Protein AF-A0ABD3VJQ9-F1 (afdb_monomer_lite)

pLDDT: mean 85.64, std 12.59, range [41.03, 98.06]

Sequence (140 aa):
LSIGPHVCVPGYRVQIVRMGDYFWTMSSTAHELGHNLGAVHDGEGDATDCKAEDQFIMSPALPVSIEGKAYSRNPWLFSNCSVNAFKSTLRDKDCVTKTPNFAPHELDEFNKFVSRLPGEKYSASVQCHLINGPGSRYCE

Structure (mmCIF, N/CA/C/O backbone):
data_AF-A0ABD3VJQ9-F1
#
_entry.id   AF-A0ABD3VJQ9-F1
#
loop_
_atom_site.group_PDB
_atom_site.id
_atom_site.type_symbol
_atom_site.label_atom_id
_atom_site.label_alt_id
_atom_site.label_comp_id
_atom_site.label_asym_id
_atom_site.label_entity_id
_atom_site.label_seq_id
_atom_site.pdbx_PDB_ins_code
_atom_site.Cartn_x
_atom_site.Cartn_y
_atom_site.Cartn_z
_atom_site.occupancy
_atom_site.B_iso_or_equiv
_atom_site.auth_seq_id
_atom_site.auth_comp_id
_atom_site.auth_asym_id
_atom_site.auth_atom_id
_atom_site.pdbx_PDB_model_num
ATOM 1 N N . LEU A 1 1 ? -13.796 -1.308 -8.402 1.00 45.56 1 LEU A N 1
ATOM 2 C CA . LEU A 1 1 ? -15.084 -1.832 -7.890 1.00 45.56 1 LEU A CA 1
ATOM 3 C C . LEU A 1 1 ? -14.770 -2.240 -6.466 1.00 45.56 1 LEU A C 1
ATOM 5 O O . LEU A 1 1 ? -14.271 -3.336 -6.271 1.00 45.56 1 LEU A O 1
ATOM 9 N N . SER A 1 2 ? -14.887 -1.296 -5.531 1.00 51.72 2 SER A N 1
ATOM 10 C CA . SER A 1 2 ? -14.475 -1.509 -4.143 1.00 51.72 2 SER A CA 1
ATOM 11 C C . SER A 1 2 ? -15.606 -2.226 -3.414 1.00 51.72 2 SER A C 1
ATOM 13 O O . SER A 1 2 ? -16.731 -1.733 -3.333 1.00 51.72 2 SER A O 1
ATOM 15 N N . ILE A 1 3 ? -15.320 -3.451 -2.995 1.00 61.88 3 ILE A N 1
ATOM 16 C CA . ILE A 1 3 ? -16.187 -4.304 -2.186 1.00 61.88 3 ILE A CA 1
ATOM 17 C C . ILE A 1 3 ? -15.573 -4.218 -0.784 1.00 61.88 3 ILE A C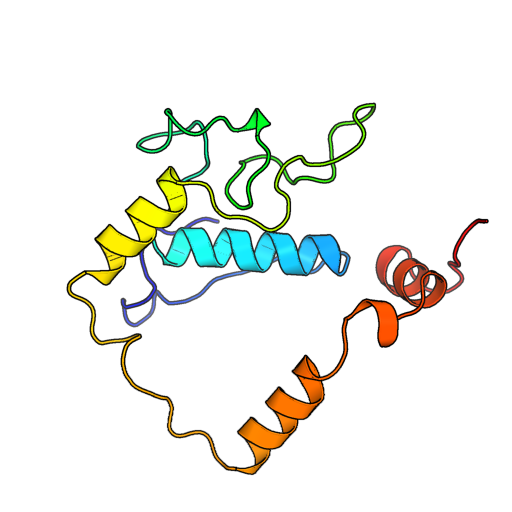 1
ATOM 19 O O . ILE A 1 3 ? -14.350 -4.248 -0.692 1.00 61.88 3 ILE A O 1
ATOM 23 N N . GLY A 1 4 ? -16.380 -4.018 0.263 1.00 69.25 4 GLY A N 1
ATOM 24 C CA . GLY A 1 4 ? -15.934 -3.655 1.620 1.00 69.25 4 GLY A CA 1
ATOM 25 C C . GLY A 1 4 ? -14.967 -4.640 2.315 1.00 69.25 4 GLY A C 1
ATOM 26 O O . GLY A 1 4 ? -14.229 -5.384 1.674 1.00 69.25 4 GLY A O 1
ATOM 27 N N . PRO A 1 5 ? -14.911 -4.684 3.659 1.00 86.00 5 PRO A N 1
ATOM 28 C CA . PRO A 1 5 ? -13.920 -5.510 4.345 1.00 86.00 5 PRO A CA 1
ATOM 29 C C . PRO A 1 5 ? -14.174 -7.010 4.122 1.00 86.00 5 PRO A C 1
ATOM 31 O O . PRO A 1 5 ? -15.018 -7.624 4.781 1.00 86.00 5 PRO A O 1
ATOM 34 N N . HIS A 1 6 ? -13.414 -7.623 3.212 1.00 89.31 6 HIS A N 1
ATOM 35 C CA . HIS A 1 6 ? -13.583 -9.024 2.817 1.00 89.31 6 HIS A CA 1
ATOM 36 C C . HIS A 1 6 ? -12.327 -9.882 2.980 1.00 89.31 6 HIS A C 1
ATOM 38 O O . HIS A 1 6 ? -12.355 -11.068 2.647 1.00 89.31 6 HIS A O 1
ATOM 44 N N . VAL A 1 7 ? -11.255 -9.346 3.578 1.00 90.94 7 VAL A N 1
ATOM 45 C CA . VAL A 1 7 ? -9.980 -10.063 3.780 1.00 90.94 7 VAL A CA 1
ATOM 46 C C . VAL A 1 7 ? -10.141 -11.455 4.418 1.00 90.94 7 VAL A C 1
ATOM 48 O O . VAL A 1 7 ? -9.449 -12.394 4.028 1.00 90.94 7 VAL A O 1
ATOM 51 N N . CYS A 1 8 ? -11.103 -11.624 5.335 1.00 91.00 8 CYS A N 1
ATOM 52 C CA . CYS A 1 8 ? -11.402 -12.899 6.001 1.00 91.00 8 CYS A CA 1
ATOM 53 C C . CYS A 1 8 ? -12.744 -13.525 5.600 1.00 91.00 8 CYS A C 1
ATOM 55 O O . CYS A 1 8 ? -13.241 -14.395 6.313 1.00 91.00 8 CYS A O 1
ATOM 57 N N . VAL A 1 9 ? -13.354 -13.093 4.494 1.00 89.81 9 VAL A N 1
ATOM 58 C CA . VAL A 1 9 ? -14.633 -13.637 4.021 1.00 89.81 9 VAL A CA 1
ATOM 59 C C . VAL A 1 9 ? -14.362 -14.627 2.879 1.00 89.81 9 VAL A C 1
ATOM 61 O O . VAL A 1 9 ? -13.926 -14.216 1.796 1.00 89.81 9 VAL A O 1
ATOM 64 N N . PRO A 1 10 ? -14.600 -15.940 3.078 1.00 86.44 10 PRO A N 1
ATOM 65 C CA . PRO A 1 10 ? -14.459 -16.924 2.009 1.00 86.44 10 PRO A CA 1
ATOM 66 C C . PRO A 1 10 ? -15.307 -16.542 0.789 1.00 86.44 10 PRO A C 1
ATOM 68 O O . PRO A 1 10 ? -16.459 -16.146 0.930 1.00 86.44 10 PRO A O 1
ATOM 71 N N . GLY A 1 11 ? -14.729 -16.635 -0.410 1.00 85.00 11 GLY A N 1
ATOM 72 C CA . GLY A 1 11 ? -15.394 -16.259 -1.666 1.00 85.00 11 GLY A CA 1
ATOM 73 C C . GLY A 1 11 ? -15.330 -14.769 -2.029 1.00 85.00 11 GLY A C 1
ATOM 74 O O . GLY A 1 11 ? -15.541 -14.446 -3.191 1.00 85.00 11 GLY A O 1
ATOM 75 N N . TYR A 1 12 ? -14.965 -13.885 -1.091 1.00 85.25 12 TYR A N 1
ATOM 76 C CA . TYR A 1 12 ? -14.917 -12.429 -1.318 1.00 85.25 12 TYR A CA 1
ATOM 77 C C . TYR A 1 12 ? -13.538 -11.797 -1.068 1.00 85.25 12 TYR A C 1
ATOM 79 O O . TYR A 1 12 ? -13.358 -10.608 -1.297 1.00 85.25 12 TYR A O 1
ATOM 87 N N . ARG A 1 13 ? -12.533 -12.589 -0.667 1.00 85.81 13 ARG A N 1
ATOM 88 C CA . ARG A 1 13 ? -11.124 -12.174 -0.500 1.00 85.81 13 ARG A CA 1
ATOM 89 C C . ARG A 1 13 ? -10.384 -11.933 -1.832 1.00 85.81 13 ARG A C 1
ATOM 91 O O . ARG A 1 13 ? -9.324 -12.506 -2.072 1.00 85.81 13 ARG A O 1
ATOM 98 N N . VAL A 1 14 ? -10.965 -11.140 -2.729 1.00 87.25 14 VAL A N 1
ATOM 99 C CA . VAL A 1 14 ? -10.465 -10.892 -4.092 1.00 87.25 14 VAL A CA 1
ATOM 100 C C . VAL A 1 14 ? -10.437 -9.392 -4.364 1.00 87.25 14 VAL A C 1
ATOM 102 O O . VAL A 1 14 ? -11.312 -8.663 -3.915 1.00 87.25 14 VAL A O 1
ATOM 105 N N . GLN A 1 15 ? -9.424 -8.946 -5.105 1.00 87.56 15 GLN A N 1
ATOM 106 C CA . GLN A 1 15 ? -9.279 -7.582 -5.613 1.00 87.56 15 GLN A CA 1
ATOM 107 C C . GLN A 1 15 ? -8.954 -7.653 -7.099 1.00 87.56 15 GLN A C 1
ATOM 109 O O . GLN A 1 15 ? -8.293 -8.594 -7.542 1.00 87.56 15 GLN A O 1
ATOM 114 N N . ILE A 1 16 ? -9.393 -6.660 -7.868 1.00 87.62 16 ILE A N 1
ATOM 115 C CA . ILE A 1 16 ? -9.064 -6.547 -9.290 1.00 87.62 16 ILE A CA 1
ATOM 116 C C . ILE A 1 16 ? -8.439 -5.182 -9.516 1.00 87.62 16 ILE A C 1
ATOM 118 O O . ILE A 1 16 ? -9.068 -4.156 -9.273 1.00 87.62 16 ILE A O 1
ATOM 122 N N . VAL A 1 17 ? -7.217 -5.186 -10.038 1.00 88.44 17 VAL A N 1
ATOM 123 C CA . VAL A 1 17 ? -6.470 -3.976 -10.371 1.00 88.44 17 VAL A CA 1
ATOM 124 C C . VAL A 1 17 ? -6.258 -3.945 -11.876 1.00 88.44 17 VAL A C 1
ATOM 126 O O . VAL A 1 17 ? -5.904 -4.951 -12.493 1.00 88.44 17 VAL A O 1
ATOM 129 N N . ARG A 1 18 ? -6.465 -2.777 -12.485 1.00 84.75 18 ARG A N 1
ATOM 130 C CA . ARG A 1 18 ? -6.042 -2.546 -13.866 1.00 84.75 18 ARG A CA 1
ATOM 131 C C . ARG A 1 18 ? -4.528 -2.358 -13.877 1.00 84.75 18 ARG A C 1
ATOM 133 O O . ARG A 1 18 ? -4.030 -1.422 -13.258 1.00 84.75 18 ARG A O 1
ATOM 140 N N . MET A 1 19 ? -3.824 -3.210 -14.617 1.00 79.38 19 MET A N 1
ATOM 141 C CA . MET A 1 19 ? -2.393 -3.033 -14.849 1.00 79.38 19 MET A CA 1
ATOM 142 C C . MET A 1 19 ? -2.157 -1.755 -15.665 1.00 79.38 19 MET A C 1
ATOM 144 O O . MET A 1 19 ? -2.736 -1.585 -16.739 1.00 79.38 19 MET A O 1
ATOM 148 N N . GLY A 1 20 ? -1.338 -0.863 -15.120 1.00 76.69 20 GLY A N 1
ATOM 149 C CA . GLY A 1 20 ? -0.828 0.342 -15.771 1.00 76.69 20 GLY A CA 1
ATOM 150 C C . GLY A 1 20 ? 0.695 0.355 -15.691 1.00 76.69 20 GLY A C 1
ATOM 151 O O . GLY A 1 20 ? 1.327 -0.701 -15.740 1.00 76.69 20 GLY A O 1
ATOM 152 N N . ASP A 1 21 ? 1.294 1.529 -15.501 1.00 77.06 21 ASP A N 1
ATOM 153 C CA . ASP A 1 21 ? 2.711 1.607 -15.148 1.00 77.06 21 ASP A CA 1
ATOM 154 C C . ASP A 1 21 ? 3.018 0.966 -13.780 1.00 77.06 21 ASP A C 1
ATOM 156 O O . ASP A 1 21 ? 2.114 0.589 -13.027 1.00 77.06 21 ASP A O 1
ATOM 160 N N . TYR A 1 22 ? 4.303 0.807 -13.446 1.00 75.25 22 TYR A N 1
ATOM 161 C CA . TYR A 1 22 ? 4.707 0.210 -12.168 1.00 75.25 22 TYR A CA 1
ATOM 162 C C . TYR A 1 22 ? 4.200 0.987 -10.956 1.00 75.25 22 TYR A C 1
ATOM 164 O O . TYR A 1 22 ? 3.750 0.370 -9.990 1.00 75.25 22 TYR A O 1
ATOM 172 N N . PHE A 1 23 ? 4.283 2.318 -10.992 1.00 76.69 23 PHE A N 1
ATOM 173 C CA . PHE A 1 23 ? 3.858 3.160 -9.883 1.00 76.69 23 PHE A CA 1
ATOM 174 C C . PHE A 1 23 ? 2.343 3.042 -9.696 1.00 76.69 23 PHE A C 1
ATOM 176 O O . PHE A 1 23 ? 1.876 2.770 -8.592 1.00 76.69 23 PHE A O 1
ATOM 183 N N . TRP A 1 24 ? 1.590 3.179 -10.785 1.00 80.50 24 TRP A N 1
ATOM 184 C CA . TRP A 1 24 ? 0.146 3.035 -10.848 1.00 80.50 24 TRP A CA 1
ATOM 185 C C . TRP A 1 24 ? -0.280 1.673 -10.327 1.00 80.50 24 TRP A C 1
ATOM 187 O O . TRP A 1 24 ? -1.073 1.581 -9.399 1.00 80.50 24 TRP A O 1
ATOM 197 N N . THR A 1 25 ? 0.292 0.602 -10.875 1.00 85.69 25 THR A N 1
ATOM 198 C CA . THR A 1 25 ? -0.078 -0.765 -10.505 1.00 85.69 25 THR A CA 1
ATOM 199 C C . THR A 1 25 ? 0.214 -1.024 -9.030 1.00 85.69 25 THR A C 1
ATOM 201 O O . THR A 1 25 ? -0.633 -1.583 -8.337 1.00 85.69 25 THR A O 1
ATOM 204 N N . MET A 1 26 ? 1.367 -0.583 -8.517 1.00 86.12 26 MET A N 1
ATOM 205 C CA . MET A 1 26 ? 1.722 -0.748 -7.105 1.00 86.12 26 MET A CA 1
ATOM 206 C C . MET A 1 26 ? 0.803 0.067 -6.187 1.00 86.12 26 MET A C 1
ATOM 208 O O . MET A 1 26 ? 0.289 -0.469 -5.206 1.00 86.12 26 MET A O 1
ATOM 212 N N . SER A 1 27 ? 0.556 1.333 -6.530 1.00 86.56 27 SER A N 1
ATOM 213 C CA . SER A 1 27 ? -0.301 2.239 -5.763 1.00 86.56 27 SER A CA 1
ATOM 214 C C . SER A 1 27 ? -1.753 1.756 -5.748 1.00 86.56 27 SER A C 1
ATOM 216 O O . SER A 1 27 ? -2.324 1.589 -4.673 1.00 86.56 27 SER A O 1
ATOM 218 N N . SER A 1 28 ? -2.322 1.412 -6.908 1.00 89.38 28 SER A N 1
ATOM 219 C CA . SER A 1 28 ? -3.672 0.851 -7.007 1.00 89.38 28 SER A CA 1
ATOM 220 C C . SER A 1 28 ? -3.787 -0.500 -6.301 1.00 89.38 28 SER A C 1
ATOM 222 O O . SER A 1 28 ? -4.786 -0.750 -5.642 1.00 89.38 28 SER A O 1
ATOM 224 N N . THR A 1 29 ? -2.770 -1.365 -6.360 1.00 91.75 29 THR A N 1
ATOM 225 C CA . THR A 1 29 ? -2.806 -2.639 -5.619 1.00 91.75 29 THR A CA 1
ATOM 226 C C . THR A 1 29 ? -2.847 -2.413 -4.111 1.00 91.75 29 THR A C 1
ATOM 228 O O . THR A 1 29 ? -3.633 -3.059 -3.419 1.00 91.75 29 THR A O 1
ATOM 231 N N . ALA A 1 30 ? -2.042 -1.482 -3.593 1.00 93.81 30 ALA A N 1
ATOM 232 C CA . ALA A 1 30 ? -2.075 -1.125 -2.178 1.00 93.81 30 ALA A CA 1
ATOM 233 C C . ALA A 1 30 ? -3.417 -0.487 -1.773 1.00 93.81 30 ALA A C 1
ATOM 235 O O . ALA A 1 30 ? -3.947 -0.817 -0.714 1.00 93.81 30 ALA A O 1
ATOM 236 N N . HIS A 1 31 ? -3.977 0.372 -2.628 1.00 94.12 31 HIS A N 1
ATOM 237 C CA . HIS A 1 31 ? -5.272 1.025 -2.432 1.00 94.12 31 HIS A CA 1
ATOM 238 C C . HIS A 1 31 ? -6.417 0.009 -2.332 1.00 94.12 31 HIS A C 1
ATOM 240 O O . HIS A 1 31 ? -7.142 -0.037 -1.340 1.00 94.12 31 HIS A O 1
ATOM 246 N N . GLU A 1 32 ? -6.530 -0.881 -3.317 1.00 93.12 32 GLU A N 1
ATOM 247 C CA . GLU A 1 32 ? -7.563 -1.917 -3.326 1.00 93.12 32 GLU A CA 1
ATOM 248 C C . GLU A 1 32 ? -7.376 -2.893 -2.148 1.00 93.12 32 GLU A C 1
ATOM 250 O O . GLU A 1 32 ? -8.337 -3.269 -1.476 1.00 93.12 32 GLU A O 1
ATOM 255 N N . LEU A 1 33 ? -6.134 -3.243 -1.787 1.00 94.19 33 LEU A N 1
ATOM 256 C CA . LEU A 1 33 ? -5.880 -4.020 -0.569 1.00 94.19 33 LEU A CA 1
ATOM 257 C C . LEU A 1 33 ? -6.354 -3.286 0.700 1.00 94.19 33 LEU A C 1
ATOM 259 O O . LEU A 1 33 ? -6.899 -3.931 1.597 1.00 94.19 33 LEU A O 1
ATOM 263 N N . GLY A 1 34 ? -6.202 -1.961 0.763 1.00 95.25 34 GLY A N 1
ATOM 264 C CA . GLY A 1 34 ? -6.727 -1.128 1.844 1.00 95.25 34 GLY A CA 1
ATOM 265 C C . GLY A 1 34 ? -8.246 -1.247 1.992 1.00 95.25 34 GLY A C 1
ATOM 266 O O . GLY A 1 34 ? -8.740 -1.448 3.104 1.00 95.25 34 GLY A O 1
ATOM 267 N N . HIS A 1 35 ? -8.990 -1.251 0.885 1.00 94.88 35 HIS A N 1
ATOM 268 C CA . HIS A 1 35 ? -10.431 -1.519 0.918 1.00 94.88 35 HIS A CA 1
ATOM 269 C C . HIS A 1 35 ? -10.770 -2.907 1.475 1.00 94.88 35 HIS A C 1
ATOM 271 O O . HIS A 1 35 ? -11.656 -3.033 2.320 1.00 94.88 35 HIS A O 1
ATOM 277 N N . ASN A 1 36 ? -10.007 -3.942 1.106 1.00 92.81 36 ASN A N 1
ATOM 278 C CA . ASN A 1 36 ? -10.191 -5.292 1.664 1.00 92.81 36 ASN A CA 1
ATOM 279 C C . ASN A 1 36 ? -10.000 -5.356 3.184 1.00 92.81 36 ASN A C 1
ATOM 281 O O . ASN A 1 36 ? -10.585 -6.213 3.854 1.00 92.81 36 ASN A O 1
ATOM 285 N N . LEU A 1 37 ? -9.144 -4.477 3.706 1.00 94.31 37 LEU A N 1
ATOM 286 C CA . LEU A 1 37 ? -8.854 -4.310 5.126 1.00 94.31 37 LEU A CA 1
ATOM 287 C C . LEU A 1 37 ? -9.822 -3.329 5.814 1.00 94.31 37 LEU A C 1
ATOM 289 O O . LEU A 1 37 ? -9.690 -3.076 7.010 1.00 94.31 37 LEU A O 1
ATOM 293 N N . GLY A 1 38 ? -10.817 -2.817 5.086 1.00 93.69 38 GLY A N 1
ATOM 294 C CA . GLY A 1 38 ? -11.922 -2.020 5.611 1.00 93.69 38 GLY A CA 1
ATOM 295 C C . GLY A 1 38 ? -11.722 -0.511 5.583 1.00 93.69 38 GLY A C 1
ATOM 296 O O . GLY A 1 38 ? -12.567 0.195 6.125 1.00 93.69 38 GLY A O 1
ATOM 297 N N . ALA A 1 39 ? -10.649 0.006 4.976 1.00 95.81 39 ALA A N 1
ATOM 298 C CA . ALA A 1 39 ? -10.545 1.447 4.761 1.00 95.81 39 ALA A CA 1
ATOM 299 C C . ALA A 1 39 ? -11.522 1.914 3.673 1.00 95.81 39 ALA A C 1
ATOM 301 O O . ALA A 1 39 ? -11.739 1.234 2.668 1.00 95.81 39 ALA A O 1
ATOM 302 N N . VAL A 1 40 ? -12.078 3.105 3.866 1.00 95.31 40 VAL A N 1
ATOM 303 C CA . VAL A 1 40 ? -12.768 3.879 2.826 1.00 95.31 40 VAL A CA 1
ATOM 304 C C . VAL A 1 40 ? -11.809 4.929 2.265 1.00 95.31 40 VAL A C 1
ATOM 306 O O . VAL A 1 40 ? -10.680 5.044 2.749 1.00 95.31 40 VAL A O 1
ATOM 309 N N . HIS A 1 41 ? -12.225 5.671 1.238 1.00 95.56 41 HIS A N 1
ATOM 310 C CA . HIS A 1 41 ? -11.400 6.767 0.746 1.00 95.56 41 HIS A CA 1
ATOM 311 C C . HIS A 1 41 ? -11.186 7.833 1.826 1.00 95.56 41 HIS A C 1
ATOM 313 O O . HIS A 1 41 ? -12.111 8.175 2.565 1.00 95.56 41 HIS A O 1
ATOM 319 N N . ASP A 1 42 ? -9.982 8.398 1.880 1.00 95.56 42 ASP A N 1
ATOM 320 C CA . ASP A 1 42 ? -9.717 9.575 2.705 1.00 95.56 42 ASP A CA 1
ATOM 321 C C . ASP A 1 42 ? -10.597 10.744 2.230 1.00 95.56 42 ASP A C 1
ATOM 323 O O . ASP A 1 42 ? -10.658 11.047 1.037 1.00 95.56 42 ASP A O 1
ATOM 327 N N . GLY A 1 43 ? -11.284 11.401 3.164 1.00 94.81 43 GLY A N 1
ATOM 328 C CA . GLY A 1 43 ? -12.199 12.513 2.904 1.00 94.81 43 GLY A CA 1
ATOM 329 C C . GLY A 1 43 ? -13.658 12.087 2.738 1.00 94.81 43 GLY A C 1
ATOM 330 O O . GLY A 1 43 ? -14.520 12.947 2.563 1.00 94.81 43 GLY A O 1
ATOM 331 N N . GLU A 1 44 ? -13.956 10.789 2.829 1.00 93.50 44 GLU A N 1
ATOM 332 C CA . GLU A 1 44 ? -15.298 10.227 2.664 1.00 93.50 44 GLU A CA 1
ATOM 333 C C . GLU A 1 44 ? -15.730 9.402 3.888 1.00 93.50 44 GLU A C 1
ATOM 335 O O . GLU A 1 44 ? -14.907 8.815 4.590 1.00 93.50 44 GLU A O 1
ATOM 340 N N . GLY A 1 45 ? -17.044 9.322 4.133 1.00 90.75 45 GLY A N 1
ATOM 341 C CA . GLY A 1 45 ? -17.636 8.439 5.148 1.00 90.75 45 GLY A CA 1
ATOM 342 C C . GLY A 1 45 ? -17.031 8.609 6.546 1.00 90.75 45 GLY A C 1
ATOM 343 O O . GLY A 1 45 ? -17.008 9.709 7.089 1.00 90.75 45 GLY A O 1
ATOM 344 N N . ASP A 1 46 ? -16.524 7.514 7.113 1.00 91.75 46 ASP A N 1
ATOM 345 C CA . ASP A 1 46 ? -15.887 7.494 8.439 1.00 91.75 46 ASP A CA 1
ATOM 346 C C . ASP A 1 46 ? -14.442 8.043 8.434 1.00 91.75 46 ASP A C 1
ATOM 348 O O . ASP A 1 46 ? -13.787 8.087 9.476 1.00 91.75 46 ASP A O 1
ATOM 352 N N . ALA A 1 47 ? -13.918 8.455 7.273 1.00 96.12 47 ALA A N 1
ATOM 353 C CA . ALA A 1 47 ? -12.565 8.984 7.094 1.00 96.12 47 ALA A CA 1
ATOM 354 C C . ALA A 1 47 ? -12.538 10.486 6.748 1.00 96.12 47 ALA A C 1
ATOM 356 O O . ALA A 1 47 ? -11.550 10.971 6.197 1.00 96.12 47 ALA A O 1
ATOM 357 N N . THR A 1 48 ? -13.580 11.253 7.095 1.00 95.56 48 THR A N 1
ATOM 358 C CA . THR A 1 48 ? -13.656 12.708 6.833 1.00 95.56 48 THR A CA 1
ATOM 359 C C . THR A 1 48 ? -12.556 13.526 7.512 1.00 95.56 48 THR A C 1
ATOM 361 O O . THR A 1 48 ? -12.214 14.606 7.035 1.00 95.56 48 THR A O 1
ATOM 364 N N . ASP A 1 49 ? -11.985 13.021 8.609 1.00 96.75 49 ASP A N 1
ATOM 365 C CA . ASP A 1 49 ? -10.886 13.682 9.327 1.00 96.75 49 ASP A CA 1
ATOM 366 C C . ASP A 1 49 ? -9.543 13.583 8.580 1.00 96.75 49 ASP A C 1
ATOM 368 O O . ASP A 1 49 ? -8.631 14.376 8.828 1.00 96.75 49 ASP A O 1
ATOM 372 N N . CYS A 1 50 ? -9.411 12.626 7.656 1.00 96.19 50 CYS A N 1
ATOM 373 C CA . CYS A 1 50 ? -8.243 12.472 6.797 1.00 96.19 50 CYS A CA 1
ATOM 374 C C . CYS A 1 50 ? -8.542 13.090 5.437 1.00 96.19 50 CYS A C 1
ATOM 376 O O . CYS A 1 50 ? -9.408 12.618 4.718 1.00 96.19 50 CYS A O 1
ATOM 378 N N . LYS A 1 51 ? -7.844 14.163 5.070 1.00 92.62 51 LYS A N 1
ATOM 379 C CA . LYS A 1 51 ? -8.147 14.922 3.854 1.00 92.62 51 LYS A CA 1
ATOM 380 C C . LYS A 1 51 ? -7.675 14.192 2.599 1.00 92.62 51 LYS A C 1
ATOM 382 O O . LYS A 1 51 ? -6.523 13.760 2.533 1.00 92.62 51 LYS A O 1
ATOM 387 N N . ALA A 1 52 ? -8.517 14.147 1.567 1.00 90.44 52 ALA A N 1
ATOM 388 C CA . ALA A 1 52 ? -8.156 13.597 0.259 1.00 90.44 52 ALA A CA 1
ATOM 389 C C . ALA A 1 52 ? -6.911 14.289 -0.333 1.00 90.44 52 ALA A C 1
ATOM 391 O O . ALA A 1 52 ? -6.067 13.644 -0.963 1.00 90.44 52 ALA A O 1
ATOM 392 N N . GLU A 1 53 ? -6.761 15.595 -0.083 1.00 87.50 53 GLU A N 1
ATOM 393 C CA . GLU A 1 53 ? -5.664 16.432 -0.581 1.00 87.50 53 GLU A CA 1
ATOM 394 C C . GLU A 1 53 ? -4.311 16.134 0.078 1.00 87.50 53 GLU A C 1
ATOM 396 O O . GLU A 1 53 ? -3.280 16.589 -0.422 1.00 87.50 53 GLU A O 1
ATOM 401 N N . ASP A 1 54 ? -4.287 15.369 1.173 1.00 89.12 54 ASP A N 1
ATOM 402 C CA . ASP A 1 54 ? -3.035 14.895 1.766 1.00 89.12 54 ASP A CA 1
ATOM 403 C C . ASP A 1 54 ? -2.447 13.699 0.999 1.00 89.12 54 ASP A C 1
ATOM 405 O O . ASP A 1 54 ? -1.295 13.330 1.237 1.00 89.12 54 ASP A O 1
ATOM 409 N N . GLN A 1 55 ? -3.188 13.146 0.028 1.00 88.88 55 GLN A N 1
ATOM 410 C CA . GLN A 1 55 ? -2.697 12.196 -0.980 1.00 88.88 55 GLN A CA 1
ATOM 411 C C . GLN A 1 55 ? -1.995 10.965 -0.382 1.00 88.88 55 GLN A C 1
ATOM 413 O O . GLN A 1 55 ? -0.969 10.519 -0.904 1.00 88.88 55 GLN A O 1
ATOM 418 N N . PHE A 1 56 ? -2.549 10.436 0.714 1.00 92.62 56 PHE A N 1
ATOM 419 C CA . PHE A 1 56 ? -2.243 9.095 1.218 1.00 92.62 56 PHE A CA 1
ATOM 420 C C . PHE A 1 56 ? -2.758 8.023 0.243 1.00 92.62 56 PHE A C 1
ATOM 422 O O . PHE A 1 56 ? -3.516 8.322 -0.680 1.00 92.62 56 PHE A O 1
ATOM 429 N N . ILE A 1 57 ? -2.369 6.762 0.454 1.00 93.44 57 ILE A N 1
ATOM 430 C CA . ILE A 1 57 ? -2.725 5.638 -0.431 1.00 93.44 57 ILE A CA 1
ATOM 431 C C . ILE A 1 57 ? -4.239 5.534 -0.669 1.00 93.44 57 ILE A C 1
ATOM 433 O O . ILE A 1 57 ? -4.636 5.216 -1.786 1.00 93.44 57 ILE A O 1
ATOM 437 N N . MET A 1 58 ? -5.078 5.826 0.333 1.00 94.25 58 MET A N 1
ATOM 438 C CA . MET A 1 58 ? -6.543 5.759 0.213 1.00 94.25 58 MET A CA 1
ATOM 439 C C . MET A 1 58 ? -7.186 7.057 -0.295 1.00 94.25 58 MET A C 1
ATOM 441 O O . MET A 1 58 ? -8.407 7.176 -0.267 1.00 94.25 58 MET A O 1
ATOM 445 N N . SER A 1 59 ? -6.416 8.033 -0.783 1.00 92.69 59 SER A N 1
ATOM 446 C CA . SER A 1 59 ? -6.999 9.187 -1.473 1.00 92.69 59 SER A CA 1
ATOM 447 C C . SER A 1 59 ? -7.808 8.718 -2.697 1.00 92.69 59 SER A C 1
ATOM 449 O O . SER A 1 59 ? -7.338 7.842 -3.429 1.00 92.69 59 SER A O 1
ATOM 451 N N . PRO A 1 60 ? -9.006 9.281 -2.955 1.00 89.25 60 PRO A N 1
ATOM 452 C CA . PRO A 1 60 ? -9.847 8.887 -4.091 1.00 89.25 60 PRO A CA 1
ATOM 453 C C . PRO A 1 60 ? -9.226 9.263 -5.446 1.00 89.25 60 PRO A C 1
ATOM 455 O O . PRO A 1 60 ? -9.599 8.716 -6.484 1.00 89.25 60 PRO A O 1
ATOM 458 N N . ALA A 1 61 ? -8.272 10.199 -5.448 1.00 79.69 61 ALA A N 1
ATOM 459 C CA . ALA A 1 61 ? -7.486 10.564 -6.615 1.00 79.69 61 ALA A CA 1
ATOM 460 C C . ALA A 1 61 ? -6.056 10.048 -6.459 1.00 79.69 61 ALA A C 1
ATOM 462 O O . ALA A 1 61 ? -5.423 10.218 -5.415 1.00 79.69 61 ALA A O 1
ATOM 463 N N . LEU A 1 62 ? -5.518 9.446 -7.520 1.00 66.69 62 LEU A N 1
ATOM 464 C CA . LEU A 1 62 ? -4.174 8.895 -7.448 1.00 66.69 62 LEU A CA 1
ATOM 465 C C . LEU A 1 62 ? -3.113 9.997 -7.299 1.00 66.69 62 LEU A C 1
ATOM 467 O O . LEU A 1 62 ? -3.222 11.068 -7.906 1.00 66.69 62 LEU A O 1
ATOM 471 N N . PRO A 1 63 ? -2.039 9.710 -6.543 1.00 58.06 63 PRO A N 1
ATOM 472 C CA . PRO A 1 63 ? -1.007 10.675 -6.176 1.00 58.06 63 PRO A CA 1
ATOM 473 C C . PRO A 1 63 ? -0.251 11.336 -7.350 1.00 58.06 63 PRO A C 1
ATOM 475 O O . PRO A 1 63 ? 0.499 12.285 -7.126 1.00 58.06 63 PRO A O 1
ATOM 478 N N . VAL A 1 64 ? -0.434 10.873 -8.592 1.00 53.88 64 VAL A N 1
ATOM 479 C CA . VAL A 1 64 ? 0.340 11.309 -9.775 1.00 53.88 64 VAL A CA 1
ATOM 480 C C . VAL A 1 64 ? -0.432 12.253 -10.699 1.00 53.88 64 VAL A C 1
ATOM 482 O O . VAL A 1 64 ? 0.125 12.743 -11.675 1.00 53.88 64 VAL A O 1
ATOM 485 N N . SER A 1 65 ? -1.705 12.542 -10.429 1.00 48.31 65 SER A N 1
ATOM 486 C CA . SER A 1 65 ? -2.550 13.252 -11.398 1.00 48.31 65 SER A CA 1
ATOM 487 C C . SER A 1 65 ? -3.246 14.459 -10.785 1.00 48.31 65 SER A C 1
ATOM 489 O O . SER A 1 65 ? -4.466 14.503 -10.672 1.00 48.31 65 SER A O 1
ATOM 491 N N . ILE A 1 66 ? -2.461 15.477 -10.436 1.00 44.28 66 ILE A N 1
ATOM 492 C CA . ILE A 1 66 ? -2.948 16.856 -10.486 1.00 44.28 66 ILE A CA 1
ATOM 493 C C . ILE A 1 66 ? -2.037 17.593 -11.462 1.00 44.28 66 ILE A C 1
ATOM 495 O O . ILE A 1 66 ? -0.894 17.914 -11.131 1.00 44.28 66 ILE A O 1
ATOM 499 N N . GLU A 1 67 ? -2.529 17.829 -12.680 1.00 41.03 67 GLU A N 1
ATOM 500 C CA . GLU A 1 67 ? -1.869 18.720 -13.636 1.00 41.03 67 GLU A CA 1
ATOM 501 C C . GLU A 1 67 ? -1.478 20.028 -12.927 1.00 41.03 67 GLU A C 1
ATOM 503 O O . GLU A 1 67 ? -2.308 20.704 -12.319 1.00 41.03 67 GLU A O 1
ATOM 508 N N . GLY A 1 68 ? -0.186 20.360 -12.956 1.00 45.22 68 GLY A N 1
ATOM 509 C CA . GLY A 1 68 ? 0.335 21.606 -12.391 1.00 45.22 68 GLY A CA 1
ATOM 510 C C . GLY A 1 68 ? 0.677 21.598 -10.896 1.00 45.22 68 GLY A C 1
ATOM 511 O O . GLY A 1 68 ? 1.100 22.640 -10.395 1.00 45.22 68 GLY A O 1
ATOM 512 N N . LYS A 1 69 ? 0.565 20.473 -10.169 1.00 46.50 69 LYS A N 1
ATOM 513 C CA . LYS A 1 69 ? 1.099 20.363 -8.796 1.00 46.50 69 LYS A CA 1
ATOM 514 C C . LYS A 1 69 ? 2.090 19.216 -8.667 1.00 46.50 69 LYS A C 1
ATOM 516 O O . LYS A 1 69 ? 1.753 18.045 -8.802 1.00 46.50 69 LYS A O 1
ATOM 521 N N . ALA A 1 70 ? 3.331 19.593 -8.388 1.00 49.06 70 ALA A N 1
ATOM 522 C CA . ALA A 1 70 ? 4.414 18.667 -8.145 1.00 49.06 70 ALA A CA 1
ATOM 523 C C . ALA A 1 70 ? 4.227 17.992 -6.774 1.00 49.06 70 ALA A C 1
ATOM 525 O O . ALA A 1 70 ? 4.123 18.670 -5.753 1.00 49.06 70 ALA A O 1
ATOM 526 N N . TYR A 1 71 ? 4.253 16.660 -6.803 1.00 54.25 71 TYR A N 1
ATOM 527 C CA . TYR A 1 71 ? 4.391 15.732 -5.679 1.00 54.25 71 TYR A CA 1
ATOM 528 C C . TYR A 1 71 ? 3.137 15.451 -4.849 1.00 54.25 71 TYR A C 1
ATOM 530 O O . TYR A 1 71 ? 2.605 16.303 -4.140 1.00 54.25 71 TYR A O 1
ATOM 538 N N . SER A 1 72 ? 2.758 14.172 -4.855 1.00 62.56 72 SER A N 1
ATOM 539 C CA . SER A 1 72 ? 2.017 13.587 -3.749 1.00 62.56 72 SER A CA 1
ATOM 540 C C . SER A 1 72 ? 2.773 13.772 -2.444 1.00 62.56 72 SER A C 1
ATOM 542 O O . SER A 1 72 ? 3.971 13.492 -2.364 1.00 62.56 72 SER A O 1
ATOM 544 N N . ARG A 1 73 ? 2.058 14.236 -1.420 1.00 73.75 73 ARG A N 1
ATOM 545 C CA . ARG A 1 73 ? 2.624 14.440 -0.084 1.00 73.75 73 ARG A CA 1
ATOM 546 C C . ARG A 1 73 ? 2.911 13.124 0.631 1.00 73.75 73 ARG A C 1
ATOM 548 O O . ARG A 1 73 ? 3.903 13.041 1.347 1.00 73.75 73 ARG A O 1
ATOM 555 N N . ASN A 1 74 ? 2.069 12.109 0.428 1.00 86.75 74 ASN A N 1
ATOM 556 C CA . ASN A 1 74 ? 2.124 10.850 1.171 1.00 86.75 74 ASN A CA 1
ATOM 557 C C . ASN A 1 74 ? 1.894 9.600 0.286 1.00 86.75 74 ASN A C 1
ATOM 559 O O . ASN A 1 74 ? 1.127 8.716 0.671 1.00 86.75 74 ASN A O 1
ATOM 563 N N . PRO A 1 75 ? 2.584 9.448 -0.864 1.00 81.94 75 PRO A N 1
ATOM 564 C CA . PRO A 1 75 ? 2.236 8.444 -1.883 1.00 81.94 75 PRO A CA 1
ATOM 565 C C . PRO A 1 75 ? 2.413 6.990 -1.425 1.00 81.94 75 PRO A C 1
ATOM 567 O O . PRO A 1 75 ? 1.903 6.072 -2.062 1.00 81.94 75 PRO A O 1
ATOM 570 N N . TRP A 1 76 ? 3.153 6.781 -0.334 1.00 87.25 76 TRP A N 1
ATOM 571 C CA . TRP A 1 76 ? 3.550 5.469 0.182 1.00 87.25 76 TRP A CA 1
ATOM 572 C C . TRP A 1 76 ? 3.021 5.177 1.585 1.00 87.25 76 TRP A C 1
ATOM 574 O O . TRP A 1 76 ? 3.423 4.190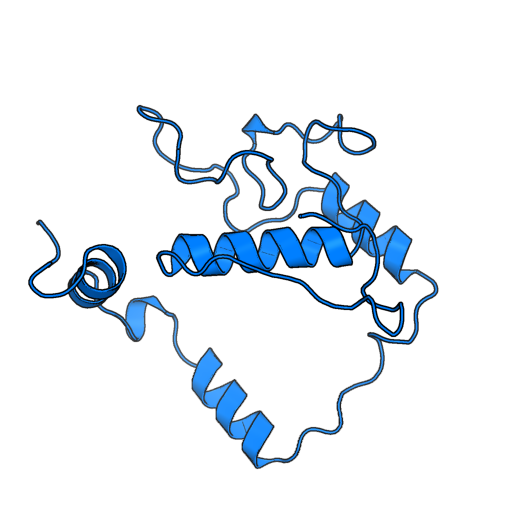 2.198 1.00 87.25 76 TRP A O 1
ATOM 584 N N . LEU A 1 77 ? 2.164 6.046 2.123 1.00 93.44 77 LEU A N 1
ATOM 585 C CA . LEU A 1 77 ? 1.663 5.934 3.487 1.00 93.44 77 LEU A CA 1
ATOM 586 C C . LEU A 1 77 ? 0.145 5.775 3.485 1.00 93.44 77 LEU A C 1
ATOM 588 O O . LEU A 1 77 ? -0.560 6.364 2.668 1.00 93.44 77 LEU A O 1
ATOM 592 N N . PHE A 1 78 ? -0.358 5.011 4.448 1.00 96.12 78 PHE A N 1
ATOM 593 C CA . PHE A 1 78 ? -1.771 5.024 4.808 1.00 96.12 78 PHE A CA 1
ATOM 594 C C . PHE A 1 78 ? -2.032 6.133 5.830 1.00 96.12 78 PHE A C 1
ATOM 596 O O . PHE A 1 78 ? -1.204 6.377 6.711 1.00 96.12 78 PHE A O 1
ATOM 603 N N . SER A 1 79 ? -3.190 6.783 5.731 1.00 96.94 79 SER A N 1
ATOM 604 C CA . SER A 1 79 ? -3.639 7.771 6.711 1.00 96.94 79 SER A CA 1
ATOM 605 C C . SER A 1 79 ? -3.933 7.122 8.073 1.00 96.94 79 SER A C 1
ATOM 607 O O . SER A 1 79 ? -4.121 5.907 8.188 1.00 96.94 79 SER A O 1
ATOM 609 N N . ASN A 1 80 ? -4.045 7.935 9.127 1.00 98.00 80 ASN A N 1
ATOM 610 C CA . ASN A 1 80 ? -4.513 7.462 10.435 1.00 98.00 80 ASN A CA 1
ATOM 611 C C . ASN A 1 80 ? -5.916 6.821 10.350 1.00 98.00 80 ASN A C 1
ATOM 613 O O . ASN A 1 80 ? -6.158 5.792 10.978 1.00 98.00 80 ASN A O 1
ATOM 617 N N . CYS A 1 81 ? -6.819 7.382 9.541 1.00 98.00 81 CYS A N 1
ATOM 618 C CA . CYS A 1 81 ? -8.169 6.847 9.345 1.00 98.00 81 CYS A CA 1
ATOM 619 C C . CYS A 1 81 ? -8.117 5.433 8.757 1.00 98.00 81 CYS A C 1
ATOM 621 O O . CYS A 1 81 ? -8.720 4.511 9.307 1.00 98.00 81 CYS A O 1
ATOM 623 N N . SER A 1 82 ? -7.295 5.237 7.721 1.00 97.75 82 SER A N 1
ATOM 624 C CA . SER A 1 82 ? -7.042 3.922 7.122 1.00 97.75 82 SER A CA 1
ATOM 625 C C . SER A 1 82 ? -6.474 2.927 8.143 1.00 97.75 82 SER A C 1
ATOM 627 O O . SER A 1 82 ? -6.995 1.827 8.306 1.00 97.75 82 SER A O 1
ATOM 629 N N . VAL A 1 83 ? -5.441 3.324 8.898 1.00 98.06 83 VAL A N 1
ATOM 630 C CA . VAL A 1 83 ? -4.812 2.464 9.918 1.00 98.06 83 VAL A CA 1
ATOM 631 C C . VAL A 1 83 ? -5.799 2.071 11.022 1.00 98.06 83 VAL A C 1
ATOM 633 O O . VAL A 1 83 ? -5.784 0.927 11.483 1.00 98.06 83 VAL A O 1
ATOM 636 N N . ASN A 1 84 ? -6.671 2.983 11.451 1.00 97.88 84 ASN A N 1
ATOM 637 C CA . ASN A 1 84 ? -7.696 2.684 12.450 1.00 97.88 84 ASN A CA 1
ATOM 638 C C . ASN A 1 84 ? -8.763 1.733 11.902 1.00 97.88 84 ASN A C 1
ATOM 640 O O . ASN A 1 84 ? -9.148 0.798 12.608 1.00 97.88 84 ASN A O 1
ATOM 644 N N . ALA A 1 85 ? -9.175 1.906 10.645 1.00 96.62 85 ALA A N 1
ATOM 645 C CA . ALA A 1 85 ? -10.077 0.979 9.973 1.00 96.62 85 ALA A CA 1
ATOM 646 C C . ALA A 1 85 ? -9.469 -0.431 9.879 1.00 96.62 85 ALA A C 1
ATOM 648 O O . ALA A 1 85 ? -10.133 -1.405 10.230 1.00 96.62 85 ALA A O 1
ATOM 649 N N . PHE A 1 86 ? -8.181 -0.549 9.531 1.00 96.50 86 PHE A N 1
ATOM 650 C CA . PHE A 1 86 ? -7.480 -1.839 9.498 1.00 96.50 86 PHE A CA 1
ATOM 651 C C . PHE A 1 86 ? -7.471 -2.508 10.873 1.00 96.50 86 PHE A C 1
ATOM 653 O O . PHE A 1 86 ? -7.826 -3.679 11.003 1.00 96.50 86 PHE A O 1
ATOM 660 N N . LYS A 1 87 ? -7.106 -1.758 11.921 1.00 96.19 87 LYS A N 1
ATOM 661 C CA . LYS A 1 87 ? -7.100 -2.264 13.301 1.00 96.19 87 LYS A CA 1
ATOM 662 C C . LYS A 1 87 ? -8.486 -2.723 13.744 1.00 96.19 87 LYS A C 1
ATOM 664 O O . LYS A 1 87 ? -8.588 -3.757 14.396 1.00 96.19 87 LYS A O 1
ATOM 669 N N . SER A 1 88 ? -9.530 -1.970 13.401 1.00 95.00 88 SER A N 1
ATOM 670 C CA . SER A 1 88 ? -10.917 -2.320 13.715 1.00 95.00 88 SER A CA 1
ATOM 671 C C . SER A 1 88 ? -11.335 -3.613 13.008 1.00 95.00 88 SER A C 1
ATOM 673 O O . SER A 1 88 ? -11.768 -4.562 13.658 1.00 95.00 88 SER A O 1
ATOM 675 N N . THR A 1 89 ? -11.102 -3.697 11.695 1.00 93.38 89 THR A N 1
ATOM 676 C CA . THR A 1 89 ? -11.449 -4.862 10.867 1.00 93.38 89 THR A CA 1
ATOM 677 C C . THR A 1 89 ? -10.729 -6.134 11.309 1.00 93.38 89 THR A C 1
ATOM 679 O O . THR A 1 89 ? -11.314 -7.218 11.265 1.00 93.38 89 THR A O 1
ATOM 682 N N . LEU A 1 90 ? -9.466 -6.019 11.733 1.00 93.88 90 LEU A N 1
ATOM 683 C CA . LEU A 1 90 ? -8.617 -7.158 12.085 1.00 93.88 90 LEU A CA 1
ATOM 684 C C . LEU A 1 90 ? -8.663 -7.556 13.567 1.00 93.88 90 LEU A C 1
ATOM 686 O O . LEU A 1 90 ? -8.166 -8.635 13.883 1.00 93.88 90 LEU A O 1
ATOM 690 N N . ARG A 1 91 ? -9.243 -6.736 14.460 1.00 92.75 91 ARG A N 1
ATOM 691 C CA . ARG A 1 91 ? -9.170 -6.906 15.929 1.00 92.75 91 ARG A CA 1
ATOM 692 C C . ARG A 1 91 ? -9.443 -8.340 16.397 1.00 92.75 91 ARG A C 1
ATOM 694 O O . ARG A 1 91 ? -8.709 -8.838 17.242 1.00 92.75 91 ARG A O 1
ATOM 701 N N . ASP A 1 92 ? -10.441 -8.995 15.807 1.00 87.25 92 ASP A N 1
ATOM 702 C CA . ASP A 1 92 ? -10.904 -10.332 16.202 1.00 87.25 92 ASP A CA 1
ATOM 703 C C . ASP A 1 92 ? -10.808 -11.356 15.052 1.00 87.25 92 ASP A C 1
ATOM 705 O O . ASP A 1 92 ? -11.599 -12.298 14.9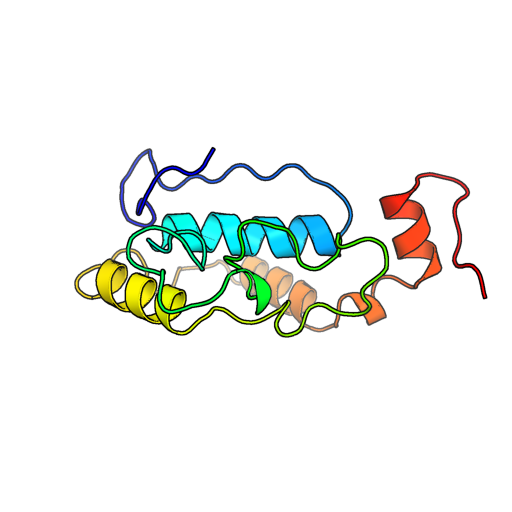67 1.00 87.25 92 ASP A O 1
ATOM 709 N N . LYS A 1 93 ? -9.880 -11.155 14.106 1.00 90.69 93 LYS A N 1
ATOM 710 C CA . LYS A 1 93 ? -9.704 -12.028 12.935 1.00 90.69 93 LYS A CA 1
ATOM 711 C C . LYS A 1 93 ? -8.430 -12.862 13.045 1.00 90.69 93 LYS A C 1
ATOM 713 O O . LYS A 1 93 ? -7.335 -12.327 13.169 1.00 90.69 93 LYS A O 1
ATOM 718 N N . ASP A 1 94 ? -8.558 -14.176 12.894 1.00 90.00 94 ASP A N 1
ATOM 719 C CA . ASP A 1 94 ? -7.440 -15.130 12.913 1.00 90.00 94 ASP A CA 1
ATOM 720 C C . ASP A 1 94 ? -6.941 -15.520 11.507 1.00 90.00 94 ASP A C 1
ATOM 722 O O . ASP A 1 94 ? -5.902 -16.163 11.353 1.00 90.00 94 ASP A O 1
ATOM 726 N N . CYS A 1 95 ? -7.658 -15.120 10.453 1.00 90.00 95 CYS A N 1
ATOM 727 C CA . CYS A 1 95 ? -7.351 -15.549 9.089 1.00 90.00 95 CYS A CA 1
ATOM 728 C C . CYS A 1 95 ? -6.029 -14.975 8.540 1.00 90.00 95 CYS A C 1
ATOM 730 O O . CYS A 1 95 ? -5.473 -15.533 7.597 1.00 90.00 95 CYS A O 1
ATOM 732 N N . VAL A 1 96 ? -5.527 -13.885 9.135 1.00 88.81 96 VAL A N 1
ATOM 733 C CA . VAL A 1 96 ? -4.270 -13.207 8.763 1.00 88.81 96 VAL A CA 1
ATOM 734 C C . VAL A 1 96 ? -3.145 -13.403 9.786 1.00 88.81 96 VAL A C 1
ATOM 736 O O . VAL A 1 96 ? -2.052 -12.884 9.593 1.00 88.81 96 VAL A O 1
ATOM 739 N N . THR A 1 97 ? -3.392 -14.119 10.888 1.00 87.44 97 THR A N 1
ATOM 740 C CA . THR A 1 97 ? -2.408 -14.281 11.977 1.00 87.44 97 THR A CA 1
ATOM 741 C C . THR A 1 97 ? -1.559 -15.539 11.833 1.00 87.44 97 THR A C 1
ATOM 743 O O . THR A 1 97 ? -0.528 -15.673 12.492 1.00 87.44 97 THR A O 1
ATOM 746 N N . LYS A 1 98 ? -1.973 -16.475 10.974 1.00 85.62 98 LYS A N 1
ATOM 747 C CA . LYS A 1 98 ? -1.240 -17.716 10.728 1.00 85.62 98 LYS A CA 1
ATOM 748 C C . LYS A 1 98 ? -0.078 -17.452 9.781 1.00 85.62 98 LYS A C 1
ATOM 750 O O . LYS A 1 98 ? -0.286 -17.004 8.656 1.00 85.62 98 LYS A O 1
ATOM 755 N N . THR A 1 99 ? 1.131 -17.805 10.211 1.00 80.81 99 THR A N 1
ATOM 756 C CA . THR A 1 99 ? 2.285 -17.874 9.312 1.00 80.81 99 THR A CA 1
ATOM 757 C C . THR A 1 99 ? 1.987 -18.898 8.218 1.00 80.81 99 THR A C 1
ATOM 759 O O . THR A 1 99 ? 1.682 -20.052 8.543 1.00 80.81 99 THR A O 1
ATOM 762 N N . PRO A 1 100 ? 2.043 -18.519 6.932 1.00 80.94 100 PRO A N 1
ATOM 763 C CA . PRO A 1 100 ? 1.820 -19.470 5.859 1.00 80.94 100 PRO A CA 1
ATOM 764 C C . PRO A 1 100 ? 2.943 -20.508 5.856 1.00 80.94 100 PRO A C 1
ATOM 766 O O . PRO A 1 100 ? 4.112 -20.176 6.061 1.00 80.94 100 PRO A O 1
ATOM 769 N N . ASN A 1 101 ? 2.592 -21.769 5.613 1.00 85.31 101 ASN A N 1
ATOM 770 C CA . ASN A 1 101 ? 3.578 -22.829 5.440 1.00 85.31 101 ASN A CA 1
ATOM 771 C C . ASN A 1 101 ? 4.082 -22.816 3.992 1.00 85.31 101 ASN A C 1
ATOM 773 O O . ASN A 1 101 ? 3.635 -23.616 3.172 1.00 85.31 101 ASN A O 1
ATOM 777 N N . PHE A 1 102 ? 4.945 -21.852 3.680 1.00 85.75 102 PHE A N 1
ATOM 778 C CA . PHE A 1 102 ? 5.589 -21.754 2.375 1.00 85.75 102 PHE A CA 1
ATOM 779 C C . PHE A 1 102 ? 6.652 -22.843 2.223 1.00 85.75 102 PHE A C 1
ATOM 781 O O . PHE A 1 102 ? 7.439 -23.102 3.138 1.00 85.75 102 PHE A O 1
ATOM 788 N N . ALA A 1 103 ? 6.715 -23.458 1.048 1.00 91.38 103 ALA A N 1
ATOM 789 C CA . ALA A 1 103 ? 7.821 -24.319 0.688 1.00 91.38 103 ALA A CA 1
ATOM 790 C C . ALA A 1 103 ? 9.130 -23.499 0.626 1.00 91.38 103 ALA A C 1
ATOM 792 O O . ALA A 1 103 ? 9.112 -22.328 0.238 1.00 91.38 103 ALA A O 1
ATOM 793 N N . PRO A 1 104 ? 10.297 -24.093 0.946 1.00 89.88 104 PRO A N 1
ATOM 794 C CA . PRO A 1 104 ? 11.567 -23.361 0.969 1.00 89.88 104 PRO A CA 1
ATOM 795 C C . PRO A 1 104 ? 11.899 -22.613 -0.331 1.00 89.88 104 PRO A C 1
ATOM 797 O O . PRO A 1 104 ? 12.490 -21.538 -0.285 1.00 89.88 104 PRO A O 1
ATOM 800 N N . HIS A 1 105 ? 11.498 -23.159 -1.484 1.00 91.25 105 HIS A N 1
ATOM 801 C CA . HIS A 1 105 ? 11.723 -22.526 -2.785 1.00 91.25 105 HIS A CA 1
ATOM 802 C C . HIS A 1 105 ? 10.865 -21.266 -2.995 1.00 91.25 105 HIS A C 1
ATOM 804 O O . HIS A 1 105 ? 11.349 -20.314 -3.597 1.00 91.25 105 HIS A O 1
ATOM 810 N N . GLU A 1 106 ? 9.641 -21.220 -2.458 1.00 90.81 106 GLU A N 1
ATOM 811 C CA . GLU A 1 106 ? 8.761 -20.043 -2.542 1.00 90.81 106 GLU A CA 1
ATOM 812 C C . GLU A 1 106 ? 9.331 -18.881 -1.718 1.00 90.81 106 GLU A C 1
ATOM 814 O O . GLU A 1 106 ? 9.337 -17.732 -2.158 1.00 90.81 106 GLU A O 1
ATOM 819 N N . LEU A 1 107 ? 9.872 -19.185 -0.532 1.00 87.88 107 LEU A N 1
ATOM 820 C CA . LEU A 1 107 ? 10.545 -18.196 0.313 1.00 87.88 107 LEU A CA 1
ATOM 821 C C . LEU A 1 107 ? 11.824 -17.664 -0.337 1.00 87.88 107 LEU A C 1
ATOM 823 O O . LEU A 1 107 ? 12.088 -16.465 -0.279 1.00 87.88 107 LEU A O 1
ATOM 827 N N . ASP A 1 108 ? 12.622 -18.539 -0.948 1.00 92.19 108 ASP A N 1
ATOM 828 C CA . ASP A 1 108 ? 13.831 -18.142 -1.671 1.00 92.19 108 ASP A CA 1
ATOM 829 C C . ASP A 1 108 ? 13.501 -17.240 -2.871 1.00 92.19 108 ASP A C 1
ATOM 831 O O . ASP A 1 108 ? 14.127 -16.193 -3.044 1.00 92.19 108 ASP A O 1
ATOM 835 N N . GLU A 1 109 ? 12.472 -17.580 -3.652 1.00 90.00 109 GLU A N 1
ATOM 836 C CA . GLU A 1 109 ? 12.000 -16.750 -4.762 1.00 90.00 109 GLU A CA 1
ATOM 837 C C . GLU A 1 109 ? 11.507 -15.380 -4.281 1.00 90.00 109 GLU A C 1
ATOM 839 O O . GLU A 1 109 ? 11.933 -14.351 -4.815 1.00 90.00 109 GLU A O 1
ATOM 844 N N . PHE A 1 110 ? 10.684 -15.342 -3.227 1.00 88.62 110 PHE A N 1
ATOM 845 C CA . PHE A 1 110 ? 10.216 -14.091 -2.633 1.00 88.62 110 PHE A CA 1
ATOM 846 C C . PHE A 1 110 ? 11.380 -13.229 -2.133 1.00 88.62 110 PHE A C 1
ATOM 848 O O . PHE A 1 110 ? 11.466 -12.050 -2.474 1.00 88.62 110 PHE A O 1
ATOM 855 N N . ASN A 1 111 ? 12.321 -13.812 -1.386 1.00 89.81 111 ASN A N 1
ATOM 856 C CA . ASN A 1 111 ? 13.485 -13.099 -0.858 1.00 89.81 111 ASN A CA 1
ATOM 857 C C . ASN A 1 111 ? 14.373 -12.549 -1.978 1.00 89.81 111 ASN A C 1
ATOM 859 O O . ASN A 1 111 ? 14.778 -11.385 -1.938 1.00 89.81 111 ASN A O 1
ATOM 863 N N . LYS A 1 112 ? 14.624 -13.340 -3.027 1.00 89.44 112 LYS A N 1
ATOM 864 C CA . LYS A 1 112 ? 15.312 -12.868 -4.236 1.00 89.44 112 LYS A CA 1
ATOM 865 C C . LYS A 1 112 ? 14.547 -11.717 -4.882 1.00 89.44 112 LYS A C 1
ATOM 867 O O . LYS A 1 112 ? 15.156 -10.721 -5.283 1.00 89.44 112 LYS A O 1
ATOM 872 N N . PHE A 1 113 ? 13.221 -11.801 -4.938 1.00 86.25 113 PHE A N 1
ATOM 873 C CA . PHE A 1 113 ? 12.387 -10.743 -5.486 1.00 86.25 113 PHE A CA 1
ATOM 874 C C . PHE A 1 113 ? 12.439 -9.449 -4.656 1.00 86.25 113 PHE A C 1
ATOM 876 O O . PHE A 1 113 ? 12.548 -8.378 -5.246 1.00 86.25 113 PHE A O 1
ATOM 883 N N . VAL A 1 114 ? 12.446 -9.497 -3.325 1.00 88.94 114 VAL A N 1
ATOM 884 C CA . VAL A 1 114 ? 12.450 -8.276 -2.489 1.00 88.94 114 VAL A CA 1
ATOM 885 C C . VAL A 1 114 ? 13.846 -7.754 -2.127 1.00 88.94 114 VAL A C 1
ATOM 887 O O . VAL A 1 114 ? 13.966 -6.676 -1.557 1.00 88.94 114 VAL A O 1
ATOM 890 N N . SER A 1 115 ? 14.913 -8.474 -2.489 1.00 92.44 115 SER A N 1
ATOM 891 C CA . SER A 1 115 ? 16.303 -8.122 -2.137 1.00 92.44 115 SER A CA 1
ATOM 892 C C . SER A 1 115 ? 16.866 -6.853 -2.790 1.00 92.44 115 SER A C 1
ATOM 894 O O . SER A 1 115 ? 17.902 -6.357 -2.354 1.00 92.44 115 SER A O 1
ATOM 896 N N . ARG A 1 116 ? 16.229 -6.340 -3.848 1.00 90.69 116 ARG A N 1
ATOM 897 C CA . ARG A 1 116 ? 16.673 -5.151 -4.594 1.00 90.69 116 ARG A CA 1
ATOM 898 C C . ARG A 1 116 ? 15.500 -4.225 -4.851 1.00 90.69 116 ARG A C 1
ATOM 900 O O . ARG A 1 116 ? 14.411 -4.696 -5.192 1.00 90.69 116 ARG A O 1
ATOM 907 N N . LEU A 1 117 ? 15.742 -2.922 -4.760 1.00 88.69 117 LEU A N 1
ATOM 908 C CA . LEU A 1 117 ? 14.723 -1.909 -5.010 1.00 88.69 117 LEU A CA 1
ATOM 909 C C . LEU A 1 117 ? 14.284 -1.940 -6.486 1.00 88.69 117 LEU A C 1
ATOM 911 O O . LEU A 1 117 ? 15.105 -2.218 -7.367 1.00 88.69 117 LEU A O 1
ATOM 915 N N . PRO A 1 118 ? 13.018 -1.607 -6.805 1.00 85.69 118 PRO A N 1
ATOM 916 C CA . PRO A 1 118 ? 12.537 -1.597 -8.188 1.00 85.69 118 PRO A CA 1
ATOM 917 C C . PRO A 1 118 ? 13.403 -0.752 -9.134 1.00 85.69 118 PRO A C 1
ATOM 919 O O . PRO A 1 118 ? 13.697 -1.193 -10.242 1.00 85.69 118 PRO A O 1
ATOM 922 N N . GLY A 1 119 ? 13.891 0.407 -8.677 1.00 87.69 119 GLY A N 1
ATOM 923 C CA . GLY A 1 119 ? 14.779 1.276 -9.462 1.00 87.69 119 GLY A CA 1
ATOM 924 C C . GLY A 1 119 ? 16.173 0.694 -9.729 1.00 87.69 119 GLY A C 1
ATOM 925 O O . GLY A 1 119 ? 16.814 1.072 -10.703 1.00 87.69 119 GLY A O 1
ATOM 926 N N . GLU A 1 120 ? 16.638 -0.264 -8.921 1.00 91.00 120 GLU A N 1
ATOM 927 C CA . GLU A 1 120 ? 17.888 -0.989 -9.188 1.00 91.00 120 GLU A CA 1
ATOM 928 C C . GLU A 1 120 ? 17.692 -2.078 -10.248 1.00 91.00 120 GLU A C 1
ATOM 930 O O . GLU A 1 120 ? 18.646 -2.465 -10.924 1.00 91.00 120 GLU A O 1
ATOM 935 N N . LYS A 1 121 ? 16.469 -2.605 -10.379 1.00 87.56 121 LYS A N 1
ATOM 936 C CA . LYS A 1 121 ? 16.118 -3.642 -11.359 1.00 87.56 121 LYS A CA 1
ATOM 937 C C . LYS A 1 121 ? 15.726 -3.057 -12.711 1.00 87.56 121 LYS A C 1
ATOM 939 O O . LYS A 1 121 ? 16.078 -3.625 -13.740 1.00 87.56 121 LYS A O 1
ATOM 944 N N . TYR A 1 122 ? 15.016 -1.933 -12.702 1.00 87.19 122 TYR A N 1
ATOM 945 C CA . TYR A 1 122 ? 14.472 -1.290 -13.890 1.00 87.19 122 TYR A CA 1
ATOM 946 C C . TYR A 1 122 ? 15.027 0.129 -13.998 1.00 87.19 122 TYR A C 1
ATOM 948 O O . TYR A 1 122 ? 14.638 1.016 -13.239 1.00 87.19 122 TYR A O 1
ATOM 956 N N . SER A 1 123 ? 15.928 0.355 -14.958 1.00 90.38 123 SER A N 1
ATOM 957 C CA . SER A 1 123 ? 16.442 1.698 -15.247 1.00 90.38 123 SER A CA 1
ATOM 958 C C . SER A 1 123 ? 15.321 2.636 -15.706 1.00 90.38 123 SER A C 1
ATOM 960 O O . SER A 1 123 ? 14.264 2.178 -16.144 1.00 90.38 123 SER A O 1
ATOM 962 N N . ALA A 1 124 ? 15.556 3.951 -15.669 1.00 89.75 124 ALA A N 1
ATOM 963 C CA . ALA A 1 124 ? 14.571 4.939 -16.116 1.00 89.75 124 ALA A CA 1
ATOM 964 C C . ALA A 1 124 ? 14.059 4.660 -17.545 1.00 89.75 124 ALA A C 1
ATOM 966 O O . ALA A 1 124 ? 12.856 4.689 -17.786 1.00 89.75 124 ALA A O 1
ATOM 967 N N . SER A 1 125 ? 14.941 4.280 -18.477 1.00 90.69 125 SER A N 1
ATOM 968 C CA . SER A 1 125 ? 14.538 3.912 -19.843 1.00 90.69 125 SER A CA 1
ATOM 969 C C . SER A 1 125 ? 13.709 2.628 -19.905 1.00 90.69 125 SER A C 1
ATOM 971 O O . SER A 1 125 ? 12.768 2.563 -20.692 1.00 90.69 125 SER A O 1
ATOM 973 N N . VAL A 1 126 ? 14.015 1.621 -19.077 1.00 89.88 126 VAL A N 1
ATOM 974 C CA . VAL A 1 126 ? 13.197 0.397 -18.994 1.00 89.88 126 VAL A CA 1
ATOM 975 C C . VAL A 1 126 ? 11.815 0.715 -18.435 1.00 89.88 126 VAL A C 1
ATOM 977 O O . VAL A 1 126 ? 10.818 0.226 -18.958 1.00 89.88 126 VAL A O 1
ATOM 980 N N . GLN A 1 127 ? 11.738 1.579 -17.423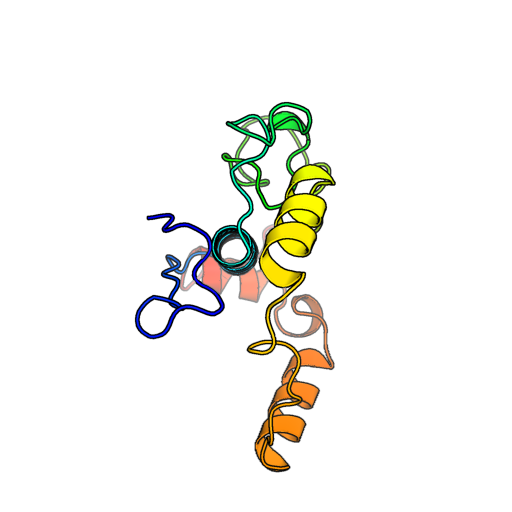 1.00 86.88 127 GLN A N 1
ATOM 981 C CA . GLN A 1 127 ? 10.461 2.070 -16.920 1.00 86.88 127 GLN A CA 1
ATOM 982 C C . GLN A 1 127 ? 9.700 2.793 -18.041 1.00 86.88 127 GLN A C 1
ATOM 984 O O . GLN A 1 127 ? 8.593 2.386 -18.358 1.00 86.88 127 GLN A O 1
ATOM 989 N N . CYS A 1 128 ? 10.302 3.754 -18.753 1.00 87.94 128 CYS A N 1
ATOM 990 C CA . CYS A 1 128 ? 9.648 4.430 -19.883 1.00 87.94 128 CYS A CA 1
ATOM 991 C C . CYS A 1 128 ? 9.125 3.462 -20.957 1.00 87.94 128 CYS A C 1
ATOM 993 O O . CYS A 1 128 ? 8.020 3.672 -21.455 1.00 87.94 128 CYS A O 1
ATOM 995 N N . HIS A 1 129 ? 9.889 2.420 -21.292 1.00 8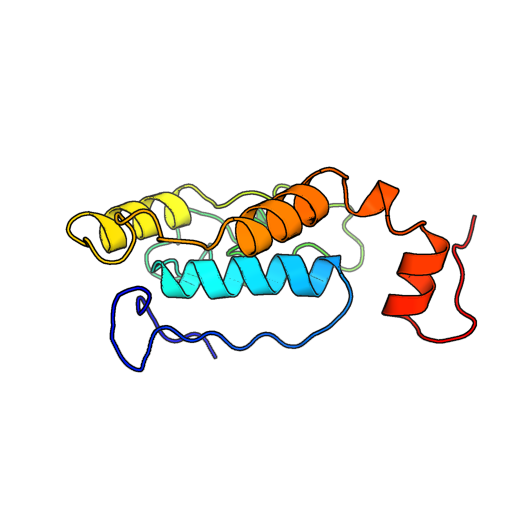8.31 129 HIS A N 1
ATOM 996 C CA . HIS A 1 129 ? 9.485 1.371 -22.231 1.00 88.31 129 HIS A CA 1
ATOM 997 C C . HIS A 1 129 ? 8.255 0.592 -21.752 1.00 88.31 129 HIS A C 1
ATO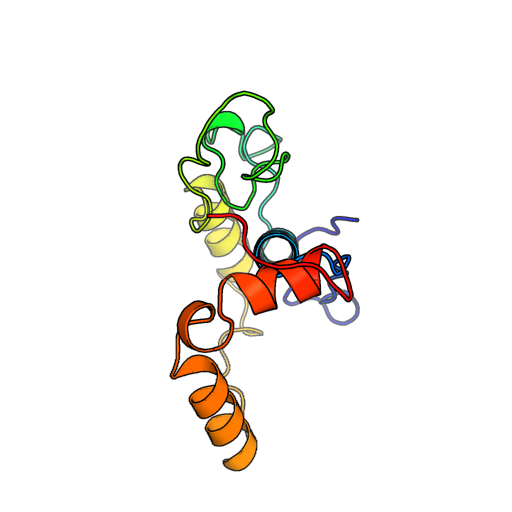M 999 O O . HIS A 1 129 ? 7.351 0.317 -22.532 1.00 88.31 129 HIS A O 1
ATOM 1005 N N . LEU A 1 130 ? 8.195 0.241 -20.468 1.00 83.62 130 LEU A N 1
ATOM 1006 C CA . LEU A 1 130 ? 7.070 -0.510 -19.905 1.00 83.62 130 LEU A CA 1
ATOM 1007 C C . LEU A 1 130 ? 5.798 0.337 -19.789 1.00 83.62 130 LEU A C 1
ATOM 1009 O O . LEU A 1 130 ? 4.699 -0.202 -19.859 1.00 83.62 130 LEU A O 1
ATOM 1013 N N . ILE A 1 131 ? 5.951 1.654 -19.643 1.00 82.06 131 ILE A N 1
ATOM 1014 C CA . ILE A 1 131 ? 4.842 2.608 -19.527 1.00 82.06 131 ILE A CA 1
ATOM 1015 C C . ILE A 1 131 ? 4.277 2.985 -20.895 1.00 82.06 131 ILE A C 1
ATOM 1017 O O . ILE A 1 131 ? 3.068 2.954 -21.104 1.00 82.06 131 ILE A O 1
ATOM 1021 N N . ASN A 1 132 ? 5.155 3.366 -21.822 1.00 85.69 132 ASN A N 1
ATOM 1022 C CA . ASN A 1 132 ? 4.773 3.989 -23.091 1.00 85.69 132 ASN A CA 1
ATOM 1023 C C . ASN A 1 132 ? 4.902 3.034 -24.288 1.00 85.69 132 ASN A C 1
ATOM 1025 O O . ASN A 1 132 ? 4.469 3.361 -25.392 1.00 85.69 132 ASN A O 1
ATOM 1029 N N . GLY A 1 133 ? 5.468 1.847 -24.069 1.00 86.31 133 GLY A N 1
ATOM 1030 C CA . GLY A 1 133 ? 5.627 0.803 -25.067 1.00 86.31 133 GLY A CA 1
ATOM 1031 C C . GLY A 1 133 ? 6.995 0.779 -25.765 1.00 86.31 133 GLY A C 1
ATOM 1032 O O . GLY A 1 133 ? 7.931 1.515 -25.422 1.00 86.31 133 GLY A O 1
ATOM 1033 N N . PRO A 1 134 ? 7.139 -0.112 -26.764 1.00 90.88 134 PRO A N 1
ATOM 1034 C CA . PRO A 1 134 ? 8.382 -0.287 -27.502 1.00 90.88 134 PRO A CA 1
ATOM 1035 C C . PRO A 1 134 ? 8.888 0.995 -28.170 1.00 90.88 134 PRO A C 1
ATOM 1037 O O . PRO A 1 134 ? 8.139 1.705 -28.832 1.00 90.88 134 PRO A O 1
ATOM 1040 N N . GLY A 1 135 ? 10.190 1.266 -28.031 1.00 89.44 135 GLY A N 1
ATOM 1041 C CA . GLY A 1 135 ? 10.854 2.445 -28.604 1.00 89.44 135 GLY A CA 1
ATOM 1042 C C . GLY A 1 135 ? 10.926 3.669 -27.684 1.00 89.44 135 GLY A C 1
ATOM 1043 O O . GLY A 1 135 ? 11.693 4.590 -27.970 1.00 89.44 135 GLY A O 1
ATOM 1044 N N . SER A 1 136 ? 10.203 3.680 -26.561 1.00 91.81 136 SER A N 1
ATOM 1045 C CA . SER A 1 136 ? 10.298 4.750 -25.563 1.00 91.81 136 SER A CA 1
ATOM 1046 C C . SER A 1 136 ? 11.576 4.650 -24.725 1.00 91.81 136 SER A C 1
ATOM 1048 O O . SER A 1 136 ? 12.062 3.559 -24.426 1.00 91.81 136 SER A O 1
ATOM 1050 N N . ARG A 1 137 ? 12.120 5.806 -24.330 1.00 91.75 137 ARG A N 1
ATOM 1051 C CA . ARG A 1 137 ? 13.323 5.933 -23.494 1.00 91.75 137 ARG A CA 1
ATOM 1052 C C . ARG A 1 137 ? 13.193 7.117 -22.544 1.00 91.75 137 ARG A C 1
ATOM 1054 O O . ARG A 1 137 ? 12.329 7.966 -22.746 1.00 91.75 137 ARG A O 1
ATOM 1061 N N . TYR A 1 138 ? 14.068 7.166 -21.547 1.00 90.25 138 TYR A N 1
ATOM 1062 C CA . TYR A 1 138 ? 14.182 8.320 -20.667 1.00 90.25 138 TYR A CA 1
ATOM 1063 C C . TYR A 1 138 ? 14.616 9.566 -21.455 1.00 90.25 138 TYR A C 1
ATOM 1065 O O . TYR A 1 138 ? 15.480 9.477 -22.333 1.00 90.25 138 TYR A O 1
ATOM 1073 N N . CYS A 1 139 ? 13.990 10.701 -21.148 1.00 88.00 139 CYS A N 1
ATOM 1074 C CA . CYS A 1 139 ? 14.370 12.015 -21.654 1.00 88.00 139 CYS A CA 1
ATOM 1075 C C . CYS A 1 139 ? 15.214 12.704 -20.579 1.00 88.00 139 CYS A C 1
ATOM 1077 O O . CYS A 1 139 ? 14.729 12.874 -19.462 1.00 88.00 139 CYS A O 1
ATOM 1079 N N . GLU A 1 140 ? 16.454 13.056 -20.917 1.00 73.00 140 GLU A N 1
ATOM 1080 C CA . GLU A 1 140 ? 17.334 13.866 -20.061 1.00 73.00 140 GLU A CA 1
ATOM 1081 C C . GLU A 1 140 ? 16.982 15.354 -20.118 1.00 73.00 140 GLU A C 1
ATOM 1083 O O . GLU A 1 140 ? 16.621 15.835 -21.220 1.00 73.00 140 GLU A O 1
#

Foldseek 3Di:
DQDAQCCPPPPRVDDDADDAFPLRRVLRVVQSVLRNLGDAAQCDDQNVVGHLQLQASRRPDHQPDDVPDPGRNHSPHDDPRSVVSNCVSCVPDPSPVDDDPDDPVVVVVVCVVPVDDPCVVAPQQNSQCRRVHPPGGDDD

Organism: Sinanodonta woodiana (NCBI:txid1069815)

Secondary structure (DSSP, 8-state):
----S-TTSTTT--------SHHHHHHHHHHHHHHHTT---TTSGGGTTS-GGG--TT-SS-TT--TT----SSTT---HHHHHHHHHHHTT--TTTSPP---HHHHHHHHHHHTS-HHHHS-HHHHHHHHH-TT-----

Radius of gyration: 17.54 Å; chains: 1; bounding box: 36×46×45 Å

InterPro domains:
  IPR001590 Peptidase M12B, ADAM/reprolysin [PS50215] (1-100)
  IPR024079 Metallopeptidase, catalytic domain superfamily [G3DSA:3.40.390.10] (4-124)